Protein AF-A0AAD7SYG1-F1 (afdb_monomer_lite)

Structure (mmCIF, N/CA/C/O backbone):
data_AF-A0AAD7SYG1-F1
#
_entry.id   AF-A0AAD7SYG1-F1
#
loop_
_atom_site.group_PDB
_atom_site.id
_atom_site.type_symbol
_atom_site.label_a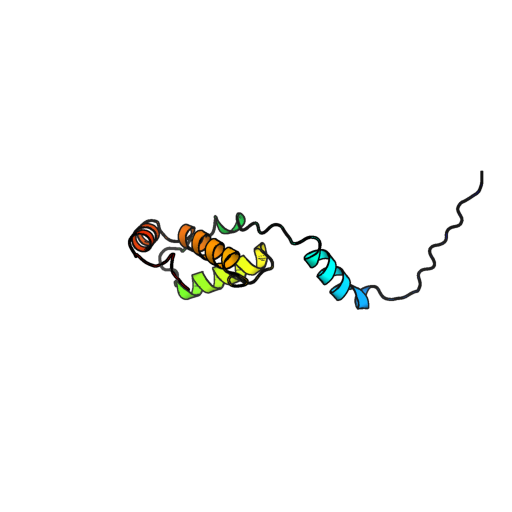tom_id
_atom_site.label_alt_id
_atom_site.label_comp_id
_atom_site.label_asym_id
_atom_site.label_entity_id
_atom_site.label_seq_id
_atom_site.pdbx_PDB_ins_code
_atom_site.Cartn_x
_atom_site.Cartn_y
_atom_site.Cartn_z
_atom_site.occupancy
_atom_site.B_iso_or_equiv
_atom_site.auth_seq_id
_atom_site.auth_comp_id
_atom_site.auth_asym_id
_atom_site.auth_atom_id
_atom_site.pdbx_PDB_model_num
ATOM 1 N N . MET A 1 1 ? 51.457 -7.568 -30.411 1.00 40.94 1 MET A N 1
ATOM 2 C CA . MET A 1 1 ? 50.274 -7.129 -29.642 1.00 40.94 1 MET A CA 1
ATOM 3 C C . MET A 1 1 ? 49.368 -6.341 -30.580 1.00 40.94 1 MET A C 1
ATOM 5 O O . MET A 1 1 ? 49.770 -5.246 -30.956 1.00 40.94 1 MET A O 1
ATOM 9 N N . PRO A 1 2 ? 48.237 -6.880 -31.063 1.00 40.84 2 PRO A N 1
ATOM 10 C CA . PRO A 1 2 ? 47.341 -6.111 -31.917 1.00 40.84 2 PRO A CA 1
ATOM 11 C C . PRO A 1 2 ? 46.479 -5.179 -31.055 1.00 40.84 2 PRO A C 1
ATOM 13 O O . PRO A 1 2 ? 45.818 -5.615 -30.115 1.00 40.84 2 PRO A O 1
ATOM 16 N N . GLN A 1 3 ? 46.548 -3.886 -31.365 1.00 47.84 3 GLN A N 1
ATOM 17 C CA . GLN A 1 3 ? 45.767 -2.822 -30.741 1.00 47.84 3 GLN A CA 1
ATOM 18 C C . GLN A 1 3 ? 44.310 -2.927 -31.204 1.00 47.84 3 GLN A C 1
ATOM 20 O O . GLN A 1 3 ? 44.033 -2.891 -32.403 1.00 47.84 3 GLN A O 1
ATOM 25 N N . LEU A 1 4 ? 43.376 -3.047 -30.260 1.00 51.41 4 LEU A N 1
ATOM 26 C CA . LEU A 1 4 ? 41.940 -3.022 -30.529 1.00 51.41 4 LEU A CA 1
ATOM 27 C C . LEU A 1 4 ? 41.501 -1.578 -30.817 1.00 51.41 4 LEU A C 1
ATOM 29 O O . LEU A 1 4 ? 41.042 -0.868 -29.926 1.00 51.41 4 LEU A O 1
ATOM 33 N N . THR A 1 5 ? 41.620 -1.124 -32.063 1.00 54.69 5 THR A N 1
ATOM 34 C CA . THR A 1 5 ? 40.972 0.114 -32.530 1.00 54.69 5 THR A CA 1
ATOM 35 C C . THR A 1 5 ? 39.517 -0.172 -32.897 1.00 54.69 5 THR A C 1
ATOM 37 O O . THR A 1 5 ? 39.129 -0.141 -34.060 1.00 54.69 5 THR A O 1
ATOM 40 N N . GLY A 1 6 ? 38.711 -0.506 -31.891 1.00 47.50 6 GLY A N 1
ATOM 41 C CA . GLY A 1 6 ? 37.257 -0.603 -32.001 1.00 47.50 6 GLY A CA 1
ATOM 42 C C . GLY A 1 6 ? 36.616 0.715 -31.587 1.00 47.50 6 GLY A C 1
ATOM 43 O O . GLY A 1 6 ? 36.109 0.830 -30.475 1.00 47.50 6 GLY A O 1
ATOM 44 N N . GLY A 1 7 ? 36.690 1.731 -32.447 1.00 44.72 7 GLY A N 1
ATOM 45 C CA . GLY A 1 7 ? 35.922 2.958 -32.255 1.00 44.72 7 GLY A CA 1
ATOM 46 C C . GLY A 1 7 ? 34.437 2.634 -32.375 1.00 44.72 7 GLY A C 1
ATOM 47 O O . GLY A 1 7 ? 33.968 2.313 -33.464 1.00 44.72 7 GLY A O 1
ATOM 48 N N . TYR A 1 8 ? 33.698 2.689 -31.268 1.00 56.72 8 TYR A N 1
ATOM 49 C CA . TYR A 1 8 ? 32.240 2.659 -31.308 1.00 56.72 8 TYR A CA 1
ATOM 50 C C . TYR A 1 8 ? 31.783 3.906 -32.067 1.00 56.72 8 TYR A C 1
ATOM 52 O O . TYR A 1 8 ? 31.842 5.016 -31.537 1.00 56.72 8 TYR A O 1
ATOM 60 N N . ALA A 1 9 ? 31.393 3.737 -33.331 1.00 55.41 9 ALA A N 1
ATOM 61 C CA . ALA A 1 9 ? 30.745 4.786 -34.096 1.00 55.41 9 ALA A CA 1
ATOM 62 C C . ALA A 1 9 ? 29.434 5.121 -33.379 1.00 55.41 9 ALA A C 1
ATOM 64 O O . ALA A 1 9 ? 28.471 4.359 -33.444 1.00 55.41 9 ALA A O 1
ATOM 65 N N . ALA A 1 10 ? 29.423 6.222 -32.631 1.00 62.19 10 ALA A N 1
ATOM 66 C CA . ALA A 1 10 ? 28.190 6.783 -32.117 1.00 62.19 10 ALA A CA 1
ATOM 67 C C . ALA A 1 10 ? 27.364 7.196 -33.341 1.00 62.19 10 ALA A C 1
ATOM 69 O O . ALA A 1 10 ? 27.703 8.150 -34.031 1.00 62.19 10 ALA A O 1
ATOM 70 N N . ASP A 1 11 ? 26.298 6.460 -33.628 1.00 68.94 11 ASP A N 1
ATOM 71 C CA . ASP A 1 11 ? 25.397 6.666 -34.769 1.00 68.94 11 ASP A CA 1
ATOM 72 C C . ASP A 1 11 ? 24.570 7.967 -34.671 1.00 68.94 11 ASP A C 1
ATOM 74 O O . ASP A 1 11 ? 23.699 8.220 -35.499 1.00 68.94 11 ASP A O 1
ATOM 78 N N . HIS A 1 12 ? 24.851 8.811 -33.667 1.00 63.75 12 HIS A N 1
ATOM 79 C CA . HIS A 1 12 ? 24.145 10.048 -33.322 1.00 63.75 12 HIS A CA 1
ATOM 80 C C . HIS A 1 12 ? 22.628 9.878 -33.140 1.00 63.75 12 HIS A C 1
ATOM 82 O O . HIS A 1 12 ? 21.901 10.869 -33.019 1.00 63.75 12 HIS A O 1
ATOM 88 N N . VAL A 1 13 ? 22.130 8.640 -33.064 1.00 69.50 13 VAL A N 1
ATOM 89 C CA . VAL A 1 13 ? 20.716 8.372 -32.851 1.00 69.50 13 VAL A CA 1
ATOM 90 C C . VAL A 1 13 ? 20.408 8.623 -31.381 1.00 69.50 13 VAL A C 1
ATOM 92 O O . VAL A 1 13 ? 20.917 7.965 -30.474 1.00 69.50 13 VAL A O 1
ATOM 95 N N . GLY A 1 14 ? 19.553 9.611 -31.124 1.00 72.69 14 GLY A N 1
ATOM 96 C CA . GLY A 1 14 ? 19.136 9.946 -29.772 1.00 72.69 14 GLY A CA 1
ATOM 97 C C . GLY A 1 14 ? 18.425 8.763 -29.115 1.00 72.69 14 GLY A C 1
ATOM 98 O O . GLY A 1 14 ? 17.263 8.490 -29.417 1.00 72.69 14 GLY A O 1
ATOM 99 N N . PHE A 1 15 ? 19.084 8.121 -28.142 1.00 75.88 15 PHE A N 1
ATOM 100 C CA . PHE A 1 15 ? 18.511 7.048 -27.312 1.00 75.88 15 PHE A CA 1
ATOM 101 C C . PHE A 1 15 ? 17.135 7.416 -26.727 1.00 75.88 15 PHE A C 1
ATOM 103 O O . PHE A 1 15 ? 16.301 6.552 -26.458 1.00 75.88 15 PHE A O 1
ATOM 110 N N . ASN A 1 16 ? 16.862 8.715 -26.583 1.00 78.88 16 ASN A N 1
ATOM 111 C CA . ASN A 1 16 ? 15.611 9.249 -26.068 1.00 78.88 16 ASN A CA 1
ATOM 112 C C . ASN A 1 16 ? 14.360 8.746 -26.820 1.00 78.88 16 ASN A C 1
ATOM 114 O O . ASN A 1 16 ? 13.340 8.517 -26.178 1.00 78.88 16 ASN A O 1
ATOM 118 N N . GLY A 1 17 ? 14.439 8.506 -28.137 1.00 82.50 17 GLY A N 1
ATOM 119 C CA . GLY A 1 17 ? 13.311 7.978 -28.922 1.00 82.50 17 GLY A CA 1
ATOM 120 C C . GLY A 1 17 ? 12.959 6.521 -28.598 1.00 82.50 17 GLY A C 1
ATOM 121 O O . GLY A 1 17 ? 11.799 6.120 -28.671 1.00 82.50 17 GLY A O 1
ATOM 122 N N . PHE A 1 18 ? 13.946 5.734 -28.169 1.00 83.75 18 PHE A N 1
ATOM 123 C CA . PHE A 1 18 ? 13.772 4.326 -27.801 1.00 83.75 18 PHE A CA 1
ATOM 124 C C . PHE A 1 18 ? 13.580 4.130 -26.301 1.00 83.75 18 PHE A C 1
ATOM 126 O O . PHE A 1 18 ? 13.060 3.096 -25.883 1.00 83.75 18 PHE A O 1
ATOM 133 N N . ARG A 1 19 ? 13.951 5.131 -25.495 1.00 83.44 19 ARG A N 1
ATOM 134 C CA . ARG A 1 19 ? 13.947 5.095 -24.032 1.00 83.44 19 ARG A CA 1
ATOM 135 C C . ARG A 1 19 ? 12.646 4.528 -23.471 1.00 83.44 19 ARG A C 1
ATOM 137 O O . ARG A 1 19 ? 12.691 3.576 -22.700 1.00 83.44 19 ARG A O 1
ATOM 144 N N . THR A 1 20 ? 11.494 5.059 -23.875 1.00 83.94 20 THR A N 1
ATOM 145 C CA . THR A 1 20 ? 10.186 4.596 -23.377 1.00 83.94 20 THR A CA 1
ATOM 146 C C . THR A 1 20 ? 9.945 3.117 -23.675 1.00 83.94 20 THR A C 1
ATOM 148 O O . THR A 1 20 ? 9.526 2.376 -22.789 1.00 83.94 20 THR A O 1
ATOM 151 N N . ARG A 1 21 ? 10.248 2.671 -24.899 1.00 87.19 21 ARG A N 1
ATOM 152 C CA . ARG A 1 21 ? 10.036 1.286 -25.335 1.00 87.19 21 ARG A CA 1
ATOM 153 C C . ARG A 1 21 ? 10.998 0.321 -24.647 1.00 87.19 21 ARG A C 1
ATOM 155 O O . ARG A 1 21 ? 10.568 -0.721 -24.170 1.00 87.19 21 ARG A O 1
ATOM 162 N N . VAL A 1 22 ? 12.273 0.692 -24.549 1.00 88.88 22 VAL A N 1
ATOM 163 C CA . VAL A 1 22 ? 13.298 -0.087 -23.842 1.00 88.88 22 VAL A CA 1
ATOM 164 C C . VAL A 1 22 ? 12.922 -0.239 -22.369 1.00 88.88 22 VAL A C 1
ATOM 166 O O . VAL A 1 22 ? 12.918 -1.352 -21.857 1.00 88.88 22 VAL A O 1
ATOM 169 N N . TRP A 1 23 ? 12.512 0.841 -21.695 1.00 84.12 23 TRP A N 1
ATOM 170 C CA . TRP A 1 23 ? 12.074 0.763 -20.297 1.00 84.12 23 TRP A CA 1
ATOM 171 C C . TRP A 1 23 ? 10.791 -0.042 -20.103 1.00 84.12 23 TRP A C 1
ATOM 173 O O . TRP A 1 23 ? 10.661 -0.722 -19.089 1.00 84.12 23 TRP A O 1
ATOM 183 N N . ALA A 1 24 ? 9.839 0.029 -21.036 1.00 83.00 24 ALA A N 1
ATOM 184 C CA . ALA A 1 24 ? 8.645 -0.809 -20.983 1.00 83.00 24 ALA A CA 1
ATOM 185 C 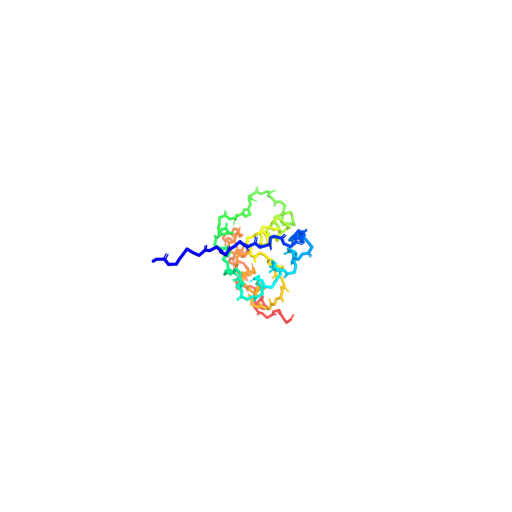C . ALA A 1 24 ? 9.017 -2.297 -21.054 1.00 83.00 24 ALA A C 1
ATOM 187 O O . ALA A 1 24 ? 8.531 -3.090 -20.252 1.00 83.00 24 ALA A O 1
ATOM 188 N N . GLU A 1 25 ? 9.939 -2.654 -21.947 1.00 88.31 25 GLU A N 1
ATOM 189 C CA . GLU A 1 25 ? 10.326 -4.045 -22.157 1.00 88.31 25 GLU A CA 1
ATOM 190 C C . GLU A 1 25 ? 11.206 -4.600 -21.036 1.00 88.31 25 GLU A C 1
ATOM 192 O O . GLU A 1 25 ? 11.027 -5.744 -20.621 1.00 88.31 25 GLU A O 1
ATOM 197 N N . ILE A 1 26 ? 12.075 -3.766 -20.459 1.00 84.31 26 ILE A N 1
ATOM 198 C CA . ILE A 1 26 ? 12.816 -4.109 -19.241 1.00 84.31 26 ILE A CA 1
ATOM 199 C C . ILE A 1 26 ? 11.845 -4.402 -18.092 1.00 84.31 26 ILE A C 1
ATOM 201 O O . ILE A 1 26 ? 11.975 -5.447 -17.466 1.00 84.31 26 ILE A O 1
ATOM 205 N N . ARG A 1 27 ? 10.837 -3.550 -17.847 1.00 80.25 27 ARG A N 1
ATOM 206 C CA . ARG A 1 27 ? 9.829 -3.803 -16.796 1.00 80.25 27 ARG A CA 1
ATOM 207 C C . ARG A 1 27 ? 8.976 -5.039 -17.071 1.00 80.25 27 ARG A C 1
ATOM 209 O O . ARG A 1 27 ? 8.492 -5.665 -16.137 1.00 80.25 27 ARG A O 1
ATOM 216 N N . ARG A 1 28 ? 8.775 -5.392 -18.343 1.00 79.56 28 ARG A N 1
ATOM 217 C CA . ARG A 1 28 ? 8.048 -6.606 -18.727 1.00 79.56 28 ARG A CA 1
ATOM 218 C C . ARG A 1 28 ? 8.857 -7.872 -18.437 1.00 79.56 28 ARG A C 1
ATOM 220 O O . ARG A 1 28 ? 8.289 -8.856 -17.977 1.00 79.56 28 ARG A O 1
ATOM 227 N N . LEU A 1 29 ? 10.157 -7.860 -18.739 1.00 83.38 29 LEU A N 1
ATOM 228 C CA . LEU A 1 29 ? 11.058 -9.004 -18.542 1.00 83.38 29 LEU A CA 1
ATOM 229 C C . LEU A 1 29 ? 11.512 -9.155 -17.087 1.00 83.38 29 LEU A C 1
ATOM 231 O O . LEU A 1 29 ? 11.702 -10.272 -16.611 1.00 83.38 29 LEU A O 1
ATOM 235 N N . TYR A 1 30 ? 11.658 -8.032 -16.392 1.00 76.19 30 TYR A N 1
ATOM 236 C CA . TYR A 1 30 ? 12.074 -7.937 -15.000 1.00 76.19 30 TYR A CA 1
ATOM 237 C C . TYR A 1 30 ? 11.037 -7.106 -14.243 1.00 76.19 30 TYR A C 1
ATOM 239 O O . TYR A 1 30 ? 11.292 -5.939 -13.939 1.00 76.19 30 TYR A O 1
ATOM 247 N N . PRO A 1 31 ? 9.839 -7.662 -13.989 1.00 67.94 31 PRO A N 1
ATOM 248 C CA . PRO A 1 31 ? 8.859 -6.975 -13.169 1.00 67.94 31 PRO A CA 1
ATOM 249 C C . PRO A 1 31 ? 9.465 -6.740 -11.788 1.00 67.94 31 PRO A C 1
ATOM 251 O O . PRO A 1 31 ? 10.062 -7.653 -11.205 1.00 67.94 31 PRO A O 1
ATOM 254 N N . ASP A 1 32 ? 9.318 -5.520 -11.272 1.00 67.50 32 ASP A N 1
ATOM 255 C CA . ASP A 1 32 ? 9.666 -5.233 -9.887 1.00 67.50 32 ASP A CA 1
ATOM 256 C C . ASP A 1 32 ? 8.949 -6.262 -9.008 1.00 67.50 32 ASP A C 1
ATOM 258 O O . ASP A 1 32 ? 7.751 -6.525 -9.181 1.00 67.50 32 ASP A O 1
ATOM 262 N N . LYS A 1 33 ? 9.692 -6.903 -8.097 1.00 66.94 33 LYS A N 1
ATOM 263 C CA . LYS A 1 33 ? 9.057 -7.753 -7.091 1.00 66.94 33 LYS A CA 1
ATOM 264 C C . LYS A 1 33 ? 8.029 -6.883 -6.391 1.00 66.94 33 LYS A C 1
ATOM 266 O O . LYS A 1 33 ? 8.380 -5.850 -5.830 1.00 66.94 33 LYS A O 1
ATOM 271 N N . LEU A 1 34 ? 6.772 -7.309 -6.453 1.00 69.94 34 LEU A N 1
ATOM 272 C CA . LEU A 1 34 ? 5.698 -6.631 -5.759 1.00 69.94 34 LEU A CA 1
ATOM 273 C C . LEU A 1 34 ? 5.998 -6.714 -4.260 1.00 69.94 34 LEU A C 1
ATOM 275 O O . LEU A 1 34 ? 5.825 -7.762 -3.641 1.00 69.94 34 LEU A O 1
ATOM 279 N N . ASP A 1 35 ? 6.516 -5.617 -3.717 1.00 74.94 35 ASP A N 1
ATOM 280 C CA . ASP A 1 35 ? 6.931 -5.499 -2.326 1.00 74.94 35 ASP A CA 1
ATOM 281 C C . ASP A 1 35 ? 6.147 -4.370 -1.649 1.00 74.94 35 ASP A C 1
ATOM 283 O O . ASP A 1 35 ? 6.571 -3.212 -1.632 1.00 74.94 35 ASP A O 1
ATOM 287 N N . PRO A 1 36 ? 4.968 -4.682 -1.090 1.00 76.94 36 PRO A N 1
ATOM 288 C CA . PRO A 1 36 ? 4.165 -3.708 -0.380 1.00 76.94 36 PRO A CA 1
ATOM 289 C C . PRO A 1 36 ? 4.641 -3.514 1.069 1.00 76.94 36 PRO A C 1
ATOM 291 O O . PRO A 1 36 ? 3.925 -2.875 1.834 1.00 76.94 36 PRO A O 1
ATOM 294 N N . SER A 1 37 ? 5.810 -4.031 1.485 1.00 80.81 37 SER A N 1
ATOM 295 C CA . SER A 1 37 ? 6.255 -3.995 2.892 1.00 80.81 37 SER A CA 1
ATOM 296 C C . SER A 1 37 ? 6.342 -2.573 3.454 1.00 80.81 37 SER A C 1
ATOM 298 O O . SER A 1 37 ? 6.063 -2.332 4.625 1.00 80.81 37 SER A O 1
ATOM 300 N N . LYS A 1 38 ? 6.640 -1.582 2.610 1.00 80.75 38 LYS A N 1
ATOM 301 C CA . LYS A 1 38 ? 6.659 -0.166 3.015 1.00 80.75 38 LYS A CA 1
ATOM 302 C C . LYS A 1 38 ? 5.279 0.398 3.368 1.00 80.75 38 LYS A C 1
ATOM 304 O O . LYS A 1 38 ? 5.198 1.427 4.033 1.00 80.75 38 LYS A O 1
ATOM 309 N N . LEU A 1 39 ? 4.199 -0.266 2.955 1.00 83.06 39 LEU A N 1
ATOM 310 C CA . LEU A 1 39 ? 2.831 0.092 3.330 1.00 83.06 39 LEU A CA 1
ATOM 311 C C . LEU A 1 39 ?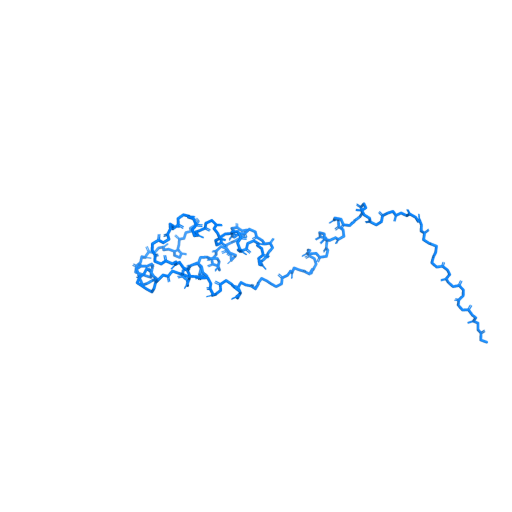 2.440 -0.455 4.709 1.00 83.06 39 LEU A C 1
ATOM 313 O O . LEU A 1 39 ? 1.410 -0.042 5.230 1.00 83.06 39 LEU A O 1
ATOM 317 N N . GLU A 1 40 ? 3.233 -1.342 5.328 1.00 82.06 40 GLU A N 1
ATOM 318 C CA . GLU A 1 40 ? 2.933 -1.867 6.673 1.00 82.06 40 GLU A CA 1
ATOM 319 C C . GLU A 1 40 ? 2.979 -0.784 7.761 1.00 82.06 40 GLU A C 1
ATOM 321 O O . GLU A 1 40 ? 2.325 -0.919 8.793 1.00 82.06 40 GLU A O 1
ATOM 326 N N . GLY A 1 41 ? 3.718 0.304 7.524 1.00 79.56 41 GLY A N 1
ATOM 327 C CA . GLY A 1 41 ? 3.781 1.453 8.429 1.00 79.56 41 GLY A CA 1
ATOM 328 C C . GLY A 1 41 ? 2.626 2.445 8.277 1.00 79.56 41 GLY A C 1
ATOM 329 O O . GLY A 1 41 ? 2.478 3.333 9.116 1.00 79.56 41 GLY A O 1
ATOM 330 N N . GLU A 1 42 ? 1.806 2.325 7.230 1.00 84.19 42 GLU A N 1
ATOM 331 C CA . GLU A 1 42 ? 0.646 3.196 7.064 1.00 84.19 42 GLU A CA 1
ATOM 332 C C . GLU A 1 42 ? -0.472 2.749 7.996 1.00 84.19 42 GLU A C 1
ATOM 334 O O . GLU A 1 42 ? -0.870 1.587 7.993 1.00 84.19 42 GLU A O 1
ATOM 339 N N . GLN A 1 43 ? -1.005 3.687 8.774 1.00 88.38 43 GLN A N 1
ATOM 340 C CA . GLN A 1 43 ? -2.149 3.451 9.644 1.00 88.38 43 GLN A CA 1
ATOM 341 C C . GLN A 1 43 ? -3.154 4.584 9.502 1.00 88.38 43 GLN A C 1
ATOM 343 O O . GLN A 1 43 ? -2.773 5.755 9.424 1.00 88.38 43 GLN A O 1
ATOM 348 N N . LEU A 1 44 ? -4.436 4.227 9.495 1.00 88.69 44 LEU A N 1
ATOM 349 C CA . LEU A 1 44 ? -5.520 5.196 9.572 1.00 88.69 44 LEU A CA 1
ATOM 350 C C . LEU A 1 44 ? -5.455 5.906 10.929 1.00 88.69 44 LEU A C 1
ATOM 352 O O . LEU A 1 44 ? -5.539 5.261 11.978 1.00 88.69 44 LEU A O 1
ATOM 356 N N . LYS A 1 45 ? -5.320 7.234 10.908 1.00 87.62 45 LYS A N 1
ATOM 357 C CA . LYS A 1 45 ? -5.232 8.034 12.137 1.00 87.62 45 LYS A CA 1
ATOM 358 C C . LYS A 1 45 ? -6.612 8.306 12.730 1.00 87.62 45 LYS A C 1
ATOM 360 O O . LYS A 1 45 ? -7.614 8.387 12.020 1.00 87.62 45 LYS A O 1
ATOM 365 N N . GLU A 1 46 ? -6.659 8.503 14.044 1.00 83.12 46 GLU A N 1
ATOM 366 C CA . GLU A 1 46 ? -7.889 8.892 14.734 1.00 83.12 46 GLU A CA 1
ATOM 367 C C . GLU A 1 46 ? -8.382 10.258 14.220 1.00 83.12 46 GLU A C 1
ATOM 369 O O . GLU A 1 46 ? -7.619 11.220 14.135 1.00 83.12 46 GLU A O 1
ATOM 374 N N . GLY A 1 47 ? -9.651 10.324 13.807 1.00 83.31 47 GLY A N 1
ATOM 375 C CA . GLY A 1 47 ? -10.247 11.518 13.196 1.00 83.31 47 GLY A CA 1
ATOM 376 C C . GLY A 1 47 ? -9.908 11.740 11.714 1.00 83.31 47 GLY A C 1
ATOM 377 O O . GLY A 1 47 ? -10.389 12.707 11.121 1.00 83.31 47 GLY A O 1
ATOM 378 N N . GLU A 1 48 ? -9.118 10.866 11.081 1.00 88.00 48 GLU A N 1
ATOM 379 C CA . GLU A 1 48 ? -8.863 10.943 9.644 1.00 88.00 48 GLU A CA 1
ATOM 380 C C . GLU A 1 48 ? -10.085 10.499 8.825 1.00 88.00 48 GLU A C 1
ATOM 382 O O . GLU A 1 48 ? -10.769 9.522 9.126 1.00 88.00 48 GLU A O 1
ATOM 387 N N . SER A 1 49 ? -10.348 11.220 7.735 1.00 90.19 49 SER A N 1
ATOM 388 C CA . SER A 1 49 ? -11.387 10.855 6.775 1.00 90.19 49 SER A CA 1
ATOM 389 C C . SER A 1 49 ? -11.013 9.563 6.042 1.00 90.19 49 SER A C 1
ATOM 391 O O . SER A 1 49 ? -10.030 9.522 5.299 1.00 90.19 49 SER A O 1
ATOM 393 N N . VAL A 1 50 ? -11.836 8.522 6.196 1.00 87.25 50 VAL A N 1
ATOM 394 C CA . VAL A 1 50 ? -11.619 7.207 5.568 1.00 87.25 50 VAL A CA 1
ATOM 395 C C . VAL A 1 50 ? -11.478 7.294 4.038 1.00 87.25 50 VAL A C 1
ATOM 397 O O . VAL A 1 50 ? -10.519 6.731 3.513 1.00 87.25 50 VAL A O 1
ATOM 400 N N . PRO A 1 51 ? -12.330 8.030 3.290 1.00 90.38 51 PRO A N 1
ATOM 401 C CA . PRO A 1 51 ? -12.131 8.209 1.849 1.00 90.38 51 PRO A CA 1
ATOM 402 C C . PRO A 1 51 ? -10.773 8.826 1.495 1.00 90.38 51 PRO A C 1
ATOM 404 O O . PRO A 1 51 ? -10.106 8.384 0.560 1.00 90.38 51 PRO A O 1
ATOM 407 N N . LYS A 1 52 ? -10.325 9.825 2.267 1.00 91.94 52 LYS A N 1
ATOM 408 C CA . LYS A 1 52 ? -9.028 10.480 2.054 1.00 91.94 52 LYS A CA 1
ATOM 409 C C . LYS A 1 52 ? -7.864 9.518 2.306 1.00 91.94 52 LYS A C 1
ATOM 411 O O . LYS A 1 52 ? -6.910 9.495 1.522 1.00 91.94 52 LYS A O 1
ATOM 416 N N . PHE A 1 53 ? -7.961 8.714 3.360 1.00 92.44 53 PHE A N 1
ATOM 417 C CA . PHE A 1 53 ? -6.991 7.668 3.659 1.00 92.44 53 PHE A CA 1
ATOM 418 C C . PHE A 1 53 ? -6.926 6.634 2.528 1.00 92.44 53 PHE A C 1
ATOM 420 O O . PHE A 1 53 ? -5.846 6.366 2.012 1.00 92.44 53 PHE A O 1
ATOM 427 N N . LEU A 1 54 ? -8.074 6.133 2.057 1.00 91.88 54 LEU A N 1
ATOM 428 C CA . LEU A 1 54 ? -8.139 5.159 0.962 1.00 91.88 54 LEU A CA 1
ATOM 429 C C . LEU A 1 54 ? -7.489 5.675 -0.324 1.00 91.88 54 LEU A C 1
ATOM 431 O O . LEU A 1 54 ? -6.681 4.967 -0.922 1.00 91.88 54 LEU A O 1
ATOM 435 N N . HIS A 1 55 ? -7.779 6.914 -0.731 1.00 92.44 55 HIS A N 1
ATOM 436 C CA . HIS A 1 55 ? -7.130 7.517 -1.898 1.00 92.44 55 HIS A CA 1
ATOM 437 C C . HIS A 1 55 ? -5.614 7.647 -1.718 1.00 92.44 55 HIS A C 1
ATOM 439 O O . HIS A 1 55 ? -4.849 7.396 -2.651 1.00 92.44 55 HIS A O 1
ATOM 445 N N . THR A 1 56 ? -5.168 8.003 -0.512 1.00 91.88 56 THR A N 1
ATOM 446 C CA . THR A 1 56 ? -3.739 8.087 -0.189 1.00 91.88 56 THR A CA 1
ATOM 447 C C . THR A 1 56 ? -3.081 6.711 -0.256 1.00 91.88 56 THR A C 1
ATOM 449 O O . THR A 1 56 ? -2.018 6.572 -0.860 1.00 91.88 56 THR A O 1
ATOM 452 N N . PHE A 1 57 ? -3.736 5.689 0.290 1.00 92.94 57 PHE A N 1
ATOM 453 C CA . PHE A 1 57 ? -3.261 4.310 0.303 1.00 92.94 57 PHE A CA 1
ATOM 454 C C . PHE A 1 57 ? -3.194 3.718 -1.115 1.00 92.94 57 PHE A C 1
ATOM 456 O O . PHE A 1 57 ? -2.197 3.102 -1.481 1.00 92.94 57 PHE A O 1
ATOM 463 N N . GLN A 1 58 ? -4.195 3.981 -1.964 1.00 93.25 58 GLN A N 1
ATOM 464 C CA . GLN A 1 58 ? -4.186 3.606 -3.386 1.00 93.25 58 GLN A CA 1
ATOM 465 C C . GLN A 1 58 ? -3.052 4.281 -4.163 1.00 93.25 58 GLN A C 1
ATOM 467 O O . GLN A 1 58 ? -2.403 3.644 -4.995 1.00 93.25 58 GLN A O 1
ATOM 472 N N . ARG A 1 59 ? -2.805 5.571 -3.905 1.00 91.50 59 ARG A N 1
ATOM 473 C CA . ARG A 1 59 ? -1.697 6.294 -4.534 1.00 91.50 59 ARG A CA 1
ATOM 474 C C . ARG A 1 59 ? -0.355 5.686 -4.131 1.00 91.50 59 ARG A C 1
ATOM 476 O O . ARG A 1 59 ? 0.427 5.347 -5.014 1.00 91.50 59 ARG A O 1
ATOM 483 N N . ARG A 1 60 ? -0.128 5.476 -2.831 1.00 90.31 60 ARG A N 1
ATOM 484 C CA . ARG A 1 60 ? 1.110 4.862 -2.328 1.00 90.31 60 ARG A CA 1
ATOM 485 C C . ARG A 1 60 ? 1.304 3.440 -2.834 1.00 90.31 60 ARG A C 1
ATOM 487 O O . ARG A 1 60 ? 2.413 3.072 -3.189 1.00 90.31 60 ARG A O 1
ATOM 494 N N . TRP A 1 61 ? 0.232 2.656 -2.950 1.00 90.56 61 TRP A N 1
ATOM 495 C CA . TRP A 1 61 ? 0.305 1.335 -3.572 1.00 90.56 61 TRP A CA 1
ATOM 496 C C . TRP A 1 61 ? 0.909 1.399 -4.974 1.00 90.56 61 TRP A C 1
ATOM 498 O O . TRP A 1 61 ? 1.793 0.612 -5.308 1.00 90.56 61 TRP A O 1
ATOM 508 N N . ARG A 1 62 ? 0.453 2.350 -5.794 1.00 88.62 62 ARG A N 1
ATOM 509 C CA . ARG A 1 62 ? 0.966 2.528 -7.153 1.00 88.62 62 ARG A CA 1
ATOM 510 C C . ARG A 1 62 ? 2.419 3.001 -7.165 1.00 88.62 62 ARG A C 1
ATOM 512 O O . ARG A 1 62 ? 3.170 2.578 -8.035 1.00 88.62 62 ARG A O 1
ATOM 519 N N . GLU A 1 63 ? 2.796 3.870 -6.232 1.00 86.38 63 GLU A N 1
ATOM 520 C CA . GLU A 1 63 ? 4.171 4.362 -6.084 1.00 86.38 63 GLU A CA 1
ATOM 521 C C . GLU A 1 63 ? 5.138 3.238 -5.686 1.00 86.38 63 GLU A C 1
ATOM 523 O O . GLU A 1 63 ? 6.225 3.157 -6.248 1.00 86.38 63 GLU A O 1
ATOM 528 N N . GLU A 1 64 ? 4.727 2.343 -4.783 1.00 85.06 64 GLU A N 1
ATOM 529 C CA . GLU A 1 64 ? 5.590 1.264 -4.283 1.00 85.06 64 GLU A CA 1
ATOM 530 C C . GLU A 1 64 ? 5.618 0.029 -5.187 1.00 85.06 64 GLU A C 1
ATOM 532 O O . GLU A 1 64 ? 6.660 -0.596 -5.350 1.00 85.06 64 GLU A O 1
ATOM 537 N N . THR A 1 65 ? 4.484 -0.339 -5.787 1.00 82.75 65 THR A N 1
ATOM 538 C CA . THR A 1 65 ? 4.374 -1.579 -6.579 1.00 82.75 65 THR A CA 1
ATOM 539 C C . THR A 1 65 ? 4.450 -1.350 -8.087 1.00 82.75 65 THR A C 1
ATOM 541 O O . THR A 1 65 ? 4.476 -2.310 -8.853 1.00 82.75 65 THR A O 1
ATOM 544 N N . GLY A 1 66 ? 4.391 -0.094 -8.543 1.00 82.06 66 GLY A N 1
ATOM 545 C CA . GLY A 1 66 ? 4.313 0.254 -9.965 1.00 82.06 66 GLY A CA 1
ATOM 546 C C . GLY A 1 66 ? 3.004 -0.160 -10.657 1.00 82.06 66 GLY A C 1
ATOM 547 O O . GLY A 1 66 ? 2.819 0.137 -11.839 1.00 82.06 66 GLY A O 1
ATOM 548 N N . SER A 1 67 ? 2.077 -0.809 -9.944 1.00 82.94 67 SER A N 1
ATOM 549 C CA . SER A 1 67 ? 0.856 -1.406 -10.490 1.00 82.94 67 SER A CA 1
ATOM 550 C C . SER A 1 67 ? -0.408 -0.759 -9.912 1.00 82.94 67 SER A C 1
ATOM 552 O O . SER A 1 67 ? -0.420 -0.333 -8.755 1.00 82.94 67 SER A O 1
ATOM 554 N N . PRO A 1 68 ? -1.522 -0.713 -10.670 1.00 88.19 68 PRO A N 1
ATOM 555 C CA . PRO A 1 68 ? -2.846 -0.507 -10.093 1.00 88.19 68 PRO A CA 1
ATOM 556 C C . PRO A 1 68 ? -3.147 -1.555 -9.014 1.00 88.19 68 PRO A C 1
ATOM 558 O O . PRO A 1 68 ? -2.734 -2.710 -9.129 1.00 88.19 68 PRO A O 1
ATOM 561 N N . TRP A 1 69 ? -3.905 -1.163 -7.991 1.00 87.50 69 TRP A N 1
ATOM 562 C CA . TRP A 1 69 ? -4.315 -2.055 -6.900 1.00 87.50 69 TRP A CA 1
ATOM 563 C C . TRP A 1 69 ? -5.300 -3.148 -7.343 1.00 87.50 69 TRP A C 1
ATOM 565 O O . TRP A 1 69 ? -5.418 -4.168 -6.678 1.00 87.50 69 TRP A O 1
ATOM 575 N N . ASN A 1 70 ? -5.982 -2.959 -8.472 1.00 89.81 70 ASN A N 1
ATOM 576 C CA . ASN A 1 70 ? -6.980 -3.867 -9.040 1.00 89.81 70 ASN A CA 1
ATOM 577 C C . ASN A 1 70 ? -6.535 -4.493 -10.375 1.00 89.81 70 ASN A C 1
ATOM 579 O O . ASN A 1 70 ? -7.369 -4.809 -11.215 1.00 89.81 70 ASN A O 1
ATOM 583 N N . ALA A 1 71 ? -5.226 -4.621 -10.611 1.00 86.44 71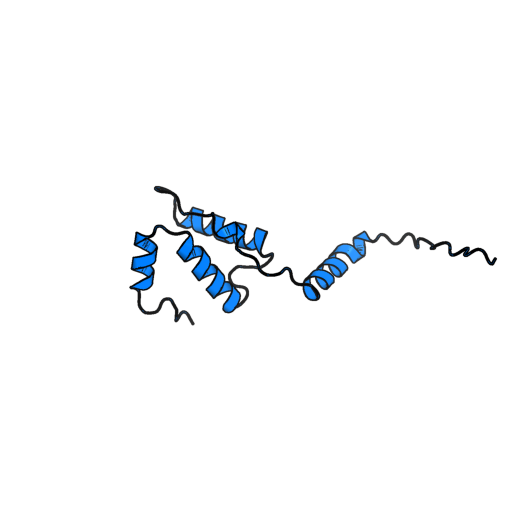 ALA A N 1
ATOM 584 C CA . ALA A 1 71 ? -4.705 -5.147 -11.875 1.00 86.44 71 ALA A CA 1
ATOM 585 C C . ALA A 1 71 ? -5.072 -6.624 -12.135 1.00 86.44 71 ALA A C 1
ATOM 587 O O . ALA A 1 71 ? -5.179 -7.036 -13.286 1.00 86.44 71 ALA A O 1
ATOM 588 N N . ASN A 1 72 ? -5.216 -7.418 -11.073 1.00 85.44 72 ASN A N 1
ATOM 589 C CA . ASN A 1 72 ? -5.670 -8.810 -11.077 1.00 85.44 72 ASN A CA 1
ATOM 590 C C . ASN A 1 72 ? -6.125 -9.199 -9.658 1.00 85.44 72 ASN A C 1
ATOM 592 O O . ASN A 1 72 ? -5.830 -8.479 -8.697 1.00 85.44 72 ASN A O 1
ATOM 596 N N . ASP A 1 73 ? -6.775 -10.353 -9.522 1.00 84.44 73 ASP A N 1
ATOM 597 C CA . ASP A 1 73 ? -7.343 -10.822 -8.252 1.00 84.44 73 ASP A CA 1
ATOM 598 C C . ASP A 1 73 ? -6.292 -10.960 -7.148 1.00 84.44 73 ASP A C 1
ATOM 600 O O . ASP A 1 73 ? -6.529 -10.582 -6.003 1.00 84.44 73 ASP A O 1
ATOM 604 N N . THR A 1 74 ? -5.092 -11.445 -7.477 1.00 85.12 74 THR A N 1
ATOM 605 C CA . THR A 1 74 ? -3.995 -11.594 -6.511 1.00 85.12 74 THR A CA 1
ATOM 606 C C . THR A 1 74 ? -3.545 -10.238 -5.971 1.00 85.12 74 THR A C 1
ATOM 608 O O . THR A 1 74 ? -3.440 -10.055 -4.757 1.00 85.12 74 THR A O 1
ATOM 611 N N . THR A 1 75 ? -3.315 -9.264 -6.855 1.00 86.81 75 THR A N 1
ATOM 612 C CA . THR A 1 75 ? -2.952 -7.887 -6.495 1.00 86.81 75 THR A CA 1
ATOM 613 C C . THR A 1 75 ? -4.056 -7.240 -5.665 1.00 86.81 75 THR A C 1
ATOM 615 O O . THR A 1 75 ? -3.766 -6.623 -4.641 1.00 86.81 75 THR A O 1
ATOM 618 N N . GLN A 1 76 ? -5.316 -7.439 -6.048 1.00 89.38 76 GLN A N 1
ATOM 619 C CA . GLN A 1 76 ? -6.463 -6.896 -5.332 1.00 89.38 76 GLN A CA 1
ATOM 620 C C . GLN A 1 76 ? -6.621 -7.517 -3.940 1.00 89.38 76 GLN A C 1
ATOM 622 O O . GLN A 1 76 ? -6.872 -6.799 -2.972 1.00 89.38 76 GLN A O 1
ATOM 627 N N . ASN A 1 77 ? -6.442 -8.830 -3.809 1.00 87.50 77 ASN A N 1
ATOM 628 C CA . ASN A 1 77 ? -6.516 -9.530 -2.529 1.00 87.50 77 ASN A CA 1
ATOM 629 C C . ASN A 1 77 ? -5.374 -9.122 -1.597 1.00 87.50 77 ASN A C 1
ATOM 631 O O . ASN A 1 77 ? -5.605 -8.868 -0.414 1.00 87.50 77 ASN A O 1
ATOM 635 N N . LEU A 1 78 ? -4.161 -8.971 -2.129 1.00 88.19 78 LEU A N 1
ATOM 636 C CA . LEU A 1 78 ? -3.031 -8.473 -1.354 1.00 88.19 78 LEU A CA 1
ATOM 637 C C . LEU A 1 78 ? -3.226 -7.008 -0.941 1.00 88.19 78 LEU A C 1
ATOM 639 O O . LEU A 1 78 ? -2.957 -6.663 0.207 1.00 88.19 78 LEU A O 1
ATOM 643 N N . PHE A 1 79 ? -3.767 -6.161 -1.820 1.00 90.56 79 PHE A N 1
ATOM 644 C CA . PHE A 1 79 ? -4.144 -4.791 -1.471 1.00 90.56 79 PHE A CA 1
ATOM 645 C C . PHE A 1 79 ? -5.164 -4.764 -0.330 1.00 90.56 79 PHE A C 1
ATOM 647 O O . PHE A 1 79 ? -4.954 -4.062 0.657 1.00 90.56 79 PHE A O 1
ATOM 654 N N . LYS A 1 80 ? -6.238 -5.561 -0.424 1.00 89.88 80 LYS A N 1
ATOM 655 C CA . LYS A 1 80 ? -7.259 -5.687 0.630 1.00 89.88 80 LYS A CA 1
ATOM 656 C C . LYS A 1 80 ? -6.645 -6.146 1.956 1.00 89.88 80 LYS A C 1
ATOM 658 O O . LYS A 1 80 ? -6.986 -5.596 3.000 1.00 89.88 80 LYS A O 1
ATOM 663 N N . LEU A 1 81 ? -5.720 -7.108 1.923 1.00 89.00 81 LEU A N 1
ATOM 664 C CA . LEU A 1 81 ? -5.014 -7.590 3.112 1.00 89.00 81 LEU A CA 1
ATOM 665 C C . LEU A 1 81 ? -4.190 -6.476 3.773 1.00 89.00 81 LEU A C 1
ATOM 667 O O . LEU A 1 81 ? -4.288 -6.268 4.981 1.00 89.00 81 LEU A O 1
ATOM 671 N N . MET A 1 82 ? -3.404 -5.744 2.982 1.00 90.50 82 MET A N 1
ATOM 672 C CA . MET A 1 82 ? -2.564 -4.645 3.468 1.00 90.50 82 MET A CA 1
ATOM 673 C C . MET A 1 82 ? -3.403 -3.476 3.988 1.00 90.50 82 MET A C 1
ATOM 675 O O . MET A 1 82 ? -3.111 -2.927 5.047 1.00 90.50 82 MET A O 1
ATOM 679 N N . LEU A 1 83 ? -4.487 -3.142 3.289 1.00 91.19 83 LEU A N 1
ATOM 680 C CA . LEU A 1 83 ? -5.439 -2.129 3.724 1.00 91.19 83 LEU A CA 1
ATOM 681 C C . LEU A 1 83 ? -6.114 -2.530 5.036 1.00 91.19 83 LEU A C 1
ATOM 683 O O . LEU A 1 83 ? -6.279 -1.707 5.923 1.00 91.19 83 LEU A O 1
ATOM 687 N N . LYS A 1 84 ? -6.491 -3.797 5.203 1.00 89.50 84 LYS A N 1
ATOM 688 C CA . LYS A 1 84 ? -7.059 -4.255 6.469 1.00 89.50 84 LYS A CA 1
ATOM 689 C C . LYS A 1 84 ? -6.049 -4.111 7.610 1.00 89.50 84 LYS A C 1
ATOM 691 O O . LYS A 1 84 ? -6.423 -3.625 8.672 1.00 89.50 84 LYS A O 1
ATOM 696 N N . LYS A 1 85 ? -4.777 -4.468 7.394 1.00 89.31 85 LYS A N 1
ATOM 697 C CA . LYS A 1 85 ? -3.708 -4.309 8.398 1.00 89.31 85 LYS A CA 1
ATOM 698 C C . LYS A 1 85 ? -3.498 -2.852 8.834 1.00 89.31 85 LYS A C 1
ATOM 700 O O . LYS A 1 85 ? -3.116 -2.634 9.980 1.00 89.31 85 LYS A O 1
ATOM 705 N N . SER A 1 86 ? -3.759 -1.879 7.959 1.00 89.81 86 SER A N 1
ATOM 706 C CA . SER A 1 86 ? -3.598 -0.451 8.262 1.00 89.81 86 SER A CA 1
ATOM 707 C C . SER A 1 86 ? -4.774 0.174 9.024 1.00 89.81 86 SER A C 1
ATOM 709 O O . SER A 1 86 ? -4.685 1.316 9.477 1.00 89.81 86 SER A O 1
ATOM 711 N N . LEU A 1 87 ? -5.882 -0.551 9.205 1.00 90.19 87 LEU A N 1
ATOM 712 C CA . LEU A 1 87 ? -7.037 -0.079 9.973 1.00 90.19 87 LEU A CA 1
ATOM 713 C C . LEU A 1 87 ? -6.861 -0.329 11.481 1.00 90.19 87 LEU A C 1
ATOM 715 O O . LEU A 1 87 ? -6.132 -1.238 11.874 1.00 90.19 87 LEU A O 1
ATOM 719 N N . PRO A 1 88 ? -7.574 0.401 12.359 1.00 89.62 88 PRO A N 1
ATOM 720 C CA . PRO A 1 88 ? -7.546 0.143 13.796 1.00 89.62 88 PRO A CA 1
ATOM 721 C C . PRO A 1 88 ? -7.997 -1.281 14.136 1.00 89.62 88 PRO A C 1
ATOM 723 O O . PRO A 1 88 ? -8.913 -1.820 13.513 1.00 89.62 88 PRO A O 1
ATOM 726 N N . GLN A 1 89 ? -7.414 -1.879 15.179 1.00 87.38 89 GLN A N 1
ATOM 727 C CA . GLN A 1 89 ? -7.643 -3.288 15.535 1.00 87.38 89 GLN A CA 1
ATOM 728 C C . GLN A 1 89 ? -9.128 -3.639 15.739 1.00 87.38 89 GLN A C 1
ATOM 730 O O . GLN A 1 89 ? -9.565 -4.736 15.395 1.00 87.38 89 GLN A O 1
ATOM 735 N N . GLN A 1 90 ? -9.925 -2.704 16.265 1.00 86.88 90 GLN A N 1
ATOM 736 C CA . GLN A 1 90 ? -11.370 -2.885 16.411 1.00 86.88 90 GLN A CA 1
ATOM 737 C C . GLN A 1 90 ? -12.066 -3.058 15.051 1.00 86.88 90 GLN A C 1
ATOM 739 O O . GLN A 1 90 ? -12.913 -3.935 14.902 1.00 86.88 90 GLN A O 1
ATOM 744 N N . VAL A 1 91 ? -11.678 -2.262 14.051 1.00 86.81 91 VAL A N 1
ATOM 745 C CA . VAL A 1 91 ? -12.214 -2.336 12.686 1.00 86.81 91 VAL A CA 1
ATOM 746 C C . VAL A 1 91 ? -11.767 -3.629 12.010 1.00 86.81 91 VAL A C 1
ATOM 748 O O . VAL A 1 91 ? -12.580 -4.290 11.375 1.00 86.81 91 VAL A O 1
ATOM 751 N N . GLN A 1 92 ? -10.511 -4.042 12.209 1.00 88.50 92 GLN A N 1
ATOM 752 C CA . GLN A 1 92 ? -10.006 -5.314 11.682 1.00 88.50 92 GLN A CA 1
ATOM 753 C C . GLN A 1 92 ? -10.850 -6.504 12.153 1.00 88.50 92 GLN A C 1
ATOM 755 O O . GLN A 1 92 ? -11.283 -7.298 11.322 1.00 88.50 92 GLN A O 1
ATOM 760 N N . LYS A 1 93 ? -11.137 -6.582 13.462 1.00 86.56 93 LYS A N 1
ATOM 761 C CA . LYS A 1 93 ? -11.977 -7.640 14.047 1.00 86.56 93 LYS A CA 1
ATOM 762 C C . LYS A 1 93 ? -13.392 -7.632 13.479 1.00 86.56 9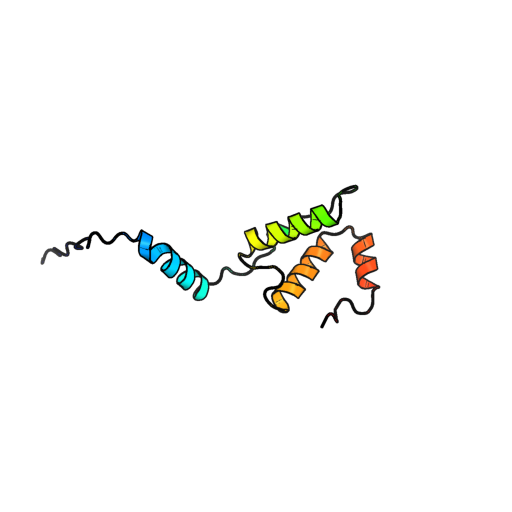3 LYS A C 1
ATOM 764 O O . LYS A 1 93 ? -13.912 -8.682 13.127 1.00 86.56 93 LYS A O 1
ATOM 769 N N . ARG A 1 94 ? -13.999 -6.450 13.332 1.00 85.44 94 ARG A N 1
ATOM 770 C CA . ARG A 1 94 ? -15.326 -6.331 12.713 1.00 85.44 94 ARG A CA 1
ATOM 771 C C . ARG A 1 94 ? -15.328 -6.799 11.264 1.00 85.44 94 ARG A C 1
ATOM 773 O O . ARG A 1 94 ? -16.272 -7.456 10.856 1.00 85.44 94 ARG A O 1
ATOM 780 N N . LEU A 1 95 ? -14.278 -6.503 10.501 1.00 83.81 95 LEU A N 1
ATOM 781 C CA . LEU A 1 95 ? -14.142 -6.998 9.131 1.00 83.81 95 LEU A CA 1
ATOM 782 C C . LEU A 1 95 ? -13.947 -8.522 9.083 1.00 83.81 95 LEU A C 1
ATOM 784 O O . LEU A 1 95 ? -14.423 -9.148 8.149 1.00 83.81 95 LEU A O 1
ATOM 788 N N . ASP A 1 96 ? -13.303 -9.135 10.078 1.00 82.25 96 ASP A N 1
ATOM 789 C CA . ASP A 1 96 ? -13.216 -10.603 10.173 1.00 82.25 96 ASP A CA 1
ATOM 790 C C . ASP A 1 96 ? -14.560 -11.279 10.460 1.00 82.25 96 ASP A C 1
ATOM 792 O O . ASP A 1 96 ? -14.810 -12.386 9.991 1.00 82.25 96 ASP A O 1
ATOM 796 N N . GLU A 1 97 ? -15.436 -10.611 11.209 1.00 82.00 97 GLU A N 1
ATOM 797 C CA . GLU A 1 97 ? -16.779 -11.105 11.534 1.00 82.00 97 GLU A CA 1
ATOM 798 C C . GLU A 1 97 ? -17.750 -11.020 10.341 1.00 82.00 97 GLU A C 1
ATOM 800 O O . GLU A 1 97 ? -18.771 -11.711 10.318 1.00 82.00 97 GLU A O 1
ATOM 805 N N . VAL A 1 98 ? -17.450 -10.192 9.333 1.00 75.88 98 VAL A N 1
ATOM 806 C CA . VAL A 1 98 ? -18.286 -10.057 8.134 1.00 75.88 98 VAL A CA 1
ATOM 807 C C . VAL A 1 98 ? -18.039 -11.242 7.197 1.00 75.88 98 VAL A C 1
ATOM 809 O O . VAL A 1 98 ? -17.091 -11.285 6.408 1.00 75.88 98 VA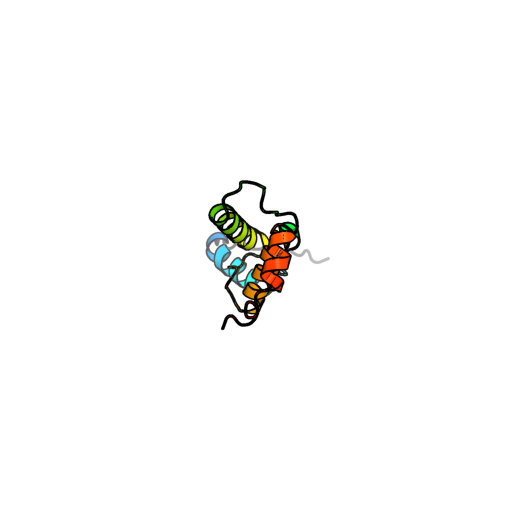L A O 1
ATOM 812 N N . VAL A 1 99 ? -18.952 -12.210 7.259 1.00 54.50 99 VAL A N 1
ATOM 813 C CA . VAL A 1 99 ? -18.996 -13.359 6.350 1.00 54.50 99 VAL A CA 1
ATOM 814 C C . VAL A 1 99 ? -19.214 -12.868 4.913 1.00 54.50 99 VAL A C 1
ATOM 816 O O . VAL A 1 99 ? -20.225 -12.238 4.617 1.00 54.50 99 VAL A O 1
ATOM 819 N N . GLY A 1 100 ? -18.275 -13.175 4.011 1.00 59.69 100 GLY A N 1
ATOM 820 C CA . GLY A 1 100 ? -18.392 -12.879 2.575 1.00 59.69 100 GLY A CA 1
ATOM 821 C C . GLY A 1 100 ? -17.377 -11.883 2.007 1.00 59.69 100 GLY A C 1
ATOM 822 O O . GLY A 1 100 ? -17.269 -11.790 0.794 1.00 59.69 100 GLY A O 1
ATOM 823 N N . LEU A 1 101 ? -16.551 -11.211 2.817 1.00 57.03 101 LEU A N 1
ATOM 824 C CA . LEU A 1 101 ? -15.538 -10.274 2.285 1.00 57.03 101 LEU A CA 1
ATOM 825 C C . LEU A 1 101 ? -14.442 -10.940 1.429 1.00 57.03 101 LEU A C 1
ATOM 827 O O . LEU A 1 101 ? -13.834 -10.287 0.582 1.00 57.03 101 LEU A O 1
ATOM 831 N N . LEU A 1 102 ? -14.205 -12.238 1.633 1.00 51.66 102 LEU A N 1
ATOM 832 C CA . LEU A 1 102 ? -13.304 -13.062 0.815 1.00 51.66 102 LEU A CA 1
ATOM 833 C C . LEU A 1 102 ? -13.971 -13.599 -0.466 1.00 51.66 102 LEU A C 1
ATOM 835 O O . LEU A 1 102 ? -13.272 -14.084 -1.348 1.00 51.66 102 LEU A O 1
ATOM 839 N N . LYS A 1 103 ? -15.303 -13.508 -0.569 1.00 47.91 103 LYS A N 1
ATOM 840 C CA . LYS A 1 103 ? -16.092 -13.808 -1.769 1.00 47.91 103 LYS A CA 1
ATOM 841 C C . LYS A 1 103 ? -16.580 -12.485 -2.362 1.00 47.91 103 LYS A C 1
ATOM 843 O O . LYS A 1 103 ? -17.745 -12.131 -2.233 1.00 47.91 103 LYS A O 1
ATOM 848 N N . MET A 1 104 ? -15.671 -11.703 -2.927 1.00 42.19 104 MET A N 1
ATOM 849 C CA . MET A 1 104 ? -16.074 -10.658 -3.867 1.00 42.19 104 MET A CA 1
ATOM 850 C C . MET A 1 104 ? -15.662 -11.172 -5.239 1.00 42.19 104 MET A C 1
ATOM 852 O O . MET A 1 104 ? -14.474 -11.106 -5.553 1.00 42.19 104 MET A O 1
ATOM 856 N N . ASP A 1 105 ? -16.633 -11.775 -5.931 1.00 43.81 105 ASP A N 1
ATOM 857 C CA . ASP A 1 105 ? -16.568 -12.125 -7.356 1.00 43.81 105 ASP A CA 1
ATOM 858 C C . ASP A 1 105 ? -16.285 -10.888 -8.230 1.00 43.81 105 ASP A C 1
ATOM 860 O O . ASP A 1 105 ? -16.683 -9.763 -7.825 1.00 43.81 105 ASP A O 1
#

Foldseek 3Di:
DDDPPPPPPPPVPPCVVCVVVVVVVCCVVPPDDQDCVVLLPAADDVPDDPVVSVVVLQVVSCVRRVDGCVPDPVSVVVSVVSVLSRYPPVVNVVVVVDPCPNPDD

pLDDT: mean 78.95, std 14.13, range [40.84, 93.25]

Organism: NCBI:txid143900

Secondary structure (DSSP, 8-state):
--------------THHHHHHHHHHHHHHSPPP--GGGGGG--PPTT--HHHHHHHHHHHHHHHHSS-TTSSHHHHHHHHHHHHHTS-HHHHHHHHHSTTTT---

Sequence (105 aa):
MPQLTGGYAADHVGFNGFRTRVWAEIRRLYPDKLDPSKLEGEQLKEGESVPKFLHTFQRRWREETGSPWNANDTTQNLFKLMLKKSLPQQVQKRLDEVVGLLKMD

Radius of gyration: 22.45 Å; chains: 1; bounding box: 69×25×51 Å